Protein AF-A0A935HB49-F1 (afdb_monomer)

Solvent-accessible surface area (backbone atoms only — not comparable to full-atom values): 5623 Å² total; per-residue (Å²): 135,75,77,63,61,67,68,61,49,50,52,52,28,63,72,42,42,90,83,35,74,50,44,72,38,84,45,96,73,24,30,33,31,27,36,93,88,42,73,50,33,36,35,43,64,83,83,86,50,83,39,82,42,72,67,70,48,89,79,49,40,63,56,41,52,74,70,67,53,80,78,93,75,81,82,75,92,69,73,91,72,94,79,78,80,83,130

Foldseek 3Di:
DDQDDPVVQVVVQVVCCVVHRWDWDDDDSWTFIDHPNRGQWTFDDPPPDTDIGGDDDPVCVVVCVVVVHDDDDDPPPDDDDPDDDDD

Radius of gyration: 15.45 Å; Cα contacts (8 Å, |Δi|>4): 100; chains: 1; bounding box: 28×50×31 Å

Mean predicted aligned error: 10.12 Å

pLDDT: mean 74.15, std 14.74, range [38.44, 88.56]

Secondary structure (DSSP, 8-state):
-PPPPHHHHHHHHHHHGGGS-EEEEEETTEEEEEETTEEEEEEEESSSSEEEEE---TTTHHHHHHTTPPP------S---------

Structure (mmCIF, N/CA/C/O backbone):
data_AF-A0A935HB49-F1
#
_entry.id   AF-A0A935HB49-F1
#
loop_
_atom_site.group_PDB
_atom_site.id
_atom_site.type_symbol
_atom_site.label_atom_id
_atom_site.label_alt_id
_atom_site.label_comp_id
_atom_site.label_asym_id
_atom_site.label_entity_id
_atom_site.label_seq_id
_atom_site.pdbx_PDB_ins_code
_atom_site.Cartn_x
_atom_site.Cartn_y
_atom_site.Cartn_z
_atom_site.occupancy
_atom_site.B_iso_or_equiv
_atom_site.auth_seq_id
_atom_site.auth_comp_id
_atom_site.auth_asym_id
_atom_site.auth_atom_id
_atom_site.pdbx_PDB_model_num
ATOM 1 N N . MET A 1 1 ? 15.524 7.014 -8.279 1.00 45.09 1 MET A N 1
ATOM 2 C CA . MET A 1 1 ? 14.099 6.885 -8.644 1.00 45.09 1 MET A CA 1
ATOM 3 C C . MET A 1 1 ? 13.967 5.619 -9.476 1.00 45.09 1 MET A C 1
ATOM 5 O O . MET A 1 1 ? 13.997 5.688 -10.700 1.00 45.09 1 MET A O 1
ATOM 9 N N . ALA A 1 2 ? 13.994 4.458 -8.821 1.00 49.47 2 ALA A N 1
ATOM 10 C CA . ALA A 1 2 ? 13.886 3.183 -9.519 1.00 49.47 2 ALA A CA 1
ATOM 11 C C . ALA A 1 2 ? 12.437 3.012 -9.994 1.00 49.47 2 ALA A C 1
ATOM 13 O O . ALA A 1 2 ? 11.500 3.298 -9.251 1.00 49.47 2 ALA A O 1
ATOM 14 N N . SER A 1 3 ? 12.240 2.617 -11.253 1.00 58.72 3 SER A N 1
ATOM 15 C CA . SER A 1 3 ? 10.908 2.232 -11.720 1.00 58.72 3 SER A CA 1
ATOM 16 C C . SER A 1 3 ? 10.524 0.952 -10.996 1.00 58.72 3 SER A C 1
ATOM 18 O O . SER A 1 3 ? 11.218 -0.049 -11.138 1.00 58.72 3 SER A O 1
ATOM 20 N N . ILE A 1 4 ? 9.407 0.973 -10.276 1.00 66.69 4 ILE A N 1
ATOM 21 C CA . ILE A 1 4 ? 8.894 -0.227 -9.618 1.00 66.69 4 ILE A CA 1
ATOM 22 C C . ILE A 1 4 ? 8.530 -1.260 -10.702 1.00 66.69 4 ILE A C 1
ATOM 24 O O . ILE A 1 4 ? 7.817 -0.913 -11.661 1.00 66.69 4 ILE A O 1
ATOM 28 N N . PRO A 1 5 ? 9.041 -2.498 -10.618 1.00 70.81 5 PRO 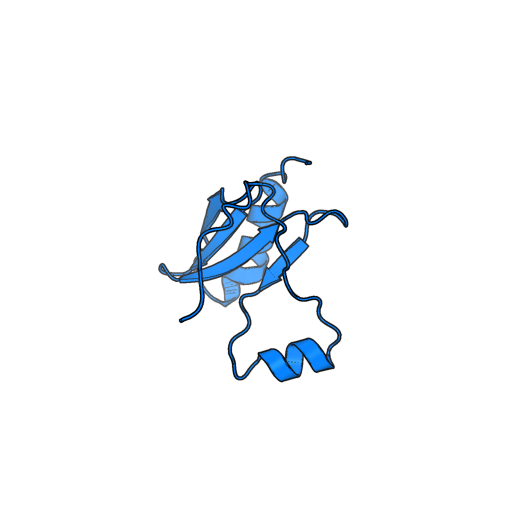A N 1
ATOM 29 C CA . PRO A 1 5 ? 8.723 -3.552 -11.568 1.00 70.81 5 PRO A CA 1
ATOM 30 C C . PRO A 1 5 ? 7.246 -3.958 -11.449 1.00 70.81 5 PRO A C 1
ATOM 32 O O . PRO A 1 5 ? 6.694 -4.069 -10.358 1.00 70.81 5 PRO A O 1
ATOM 35 N N . ALA A 1 6 ? 6.592 -4.178 -12.594 1.00 74.19 6 ALA A N 1
ATOM 36 C CA . ALA A 1 6 ? 5.219 -4.687 -12.659 1.00 74.19 6 ALA A CA 1
ATOM 37 C C . ALA A 1 6 ? 4.960 -5.953 -11.804 1.00 74.19 6 ALA A C 1
ATOM 39 O O . ALA A 1 6 ? 3.972 -5.937 -11.072 1.00 74.19 6 ALA A O 1
ATOM 40 N N . PRO A 1 7 ? 5.845 -6.980 -11.771 1.00 83.12 7 PRO A N 1
ATOM 41 C CA . PRO A 1 7 ? 5.580 -8.206 -11.008 1.00 83.12 7 PRO A CA 1
ATOM 42 C C . PRO A 1 7 ? 5.403 -7.999 -9.499 1.00 83.12 7 PRO A C 1
ATOM 44 O O . PRO A 1 7 ? 4.680 -8.762 -8.868 1.00 83.12 7 PRO A O 1
ATOM 47 N N . PHE A 1 8 ? 6.011 -6.969 -8.899 1.00 84.38 8 PHE A N 1
ATOM 48 C CA . PHE A 1 8 ? 5.787 -6.686 -7.479 1.00 84.38 8 PHE A CA 1
ATOM 49 C C . PHE A 1 8 ? 4.367 -6.161 -7.224 1.00 84.38 8 PHE A C 1
ATOM 51 O O . PHE A 1 8 ? 3.740 -6.499 -6.220 1.00 84.38 8 PHE A O 1
ATOM 58 N N . ALA A 1 9 ? 3.833 -5.355 -8.145 1.00 85.25 9 ALA A N 1
ATOM 59 C CA . ALA A 1 9 ? 2.462 -4.868 -8.060 1.00 85.25 9 ALA A CA 1
ATOM 60 C C . ALA A 1 9 ? 1.445 -6.002 -8.256 1.00 85.25 9 ALA A C 1
ATOM 62 O O . ALA A 1 9 ? 0.450 -6.032 -7.533 1.00 85.25 9 ALA A O 1
ATOM 63 N N . ASP A 1 10 ? 1.720 -6.939 -9.169 1.00 86.88 10 ASP A N 1
ATOM 64 C CA . ASP A 1 10 ? 0.901 -8.142 -9.366 1.00 86.88 10 ASP A CA 1
ATOM 65 C C . ASP A 1 10 ? 0.907 -9.028 -8.112 1.00 86.88 10 ASP A C 1
ATOM 67 O O . ASP A 1 10 ? -0.158 -9.356 -7.595 1.00 86.88 10 ASP A O 1
ATOM 71 N N . TYR A 1 11 ? 2.082 -9.290 -7.528 1.00 88.50 11 TYR A N 1
ATOM 72 C CA . TYR A 1 11 ? 2.200 -10.033 -6.268 1.00 88.50 11 TYR A CA 1
ATOM 73 C C . TYR A 1 11 ? 1.423 -9.372 -5.117 1.00 88.50 11 TYR A C 1
ATOM 75 O O . TYR A 1 11 ? 0.747 -10.034 -4.332 1.00 88.50 11 TYR A O 1
ATOM 83 N N . CYS A 1 12 ? 1.462 -8.040 -5.023 1.00 87.62 12 CYS A N 1
ATOM 84 C CA . CYS A 1 12 ? 0.661 -7.323 -4.032 1.00 87.62 12 CYS A CA 1
ATOM 85 C C . CYS A 1 12 ? -0.848 -7.462 -4.288 1.00 87.62 12 CYS A C 1
ATOM 87 O O . CYS A 1 12 ? -1.619 -7.472 -3.329 1.00 87.62 12 CYS A O 1
ATOM 89 N N . CYS A 1 13 ? -1.282 -7.557 -5.547 1.00 86.50 13 CYS A N 1
ATOM 90 C CA . CYS A 1 13 ? -2.685 -7.808 -5.874 1.00 86.50 13 CYS A CA 1
ATOM 91 C C . CYS A 1 13 ? -3.099 -9.231 -5.489 1.00 86.50 13 CYS A C 1
ATOM 93 O O . CYS A 1 13 ? -4.172 -9.384 -4.916 1.00 86.50 13 CYS A O 1
ATOM 95 N N . GLU A 1 14 ? -2.238 -10.230 -5.702 1.00 88.50 14 GLU A N 1
ATOM 96 C CA . GLU A 1 14 ? -2.465 -11.609 -5.240 1.00 88.50 14 GLU A CA 1
ATOM 97 C C . GLU A 1 14 ? -2.596 -11.685 -3.710 1.00 88.50 14 GLU A C 1
ATOM 99 O O . GLU A 1 14 ? -3.514 -1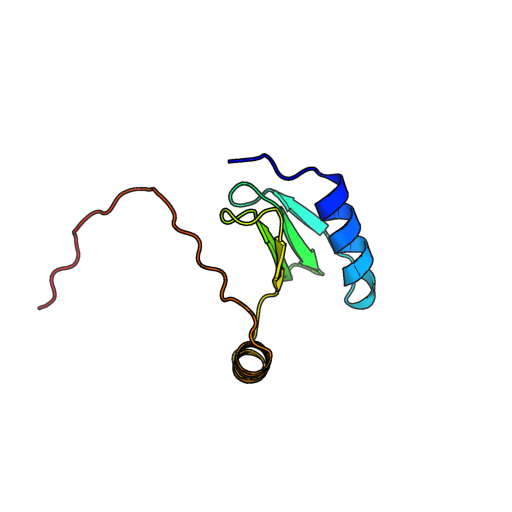2.318 -3.193 1.00 88.50 14 GLU A O 1
ATOM 104 N N . LEU A 1 15 ? -1.740 -10.978 -2.963 1.00 88.00 15 LEU A N 1
ATOM 105 C CA . LEU A 1 15 ? -1.843 -10.906 -1.497 1.00 88.00 15 LEU A CA 1
ATOM 106 C C . LEU A 1 15 ? -3.149 -10.259 -1.016 1.00 88.00 15 LEU A C 1
ATOM 108 O O . LEU A 1 15 ? -3.654 -10.589 0.058 1.00 88.00 15 LEU A O 1
ATOM 112 N N . LEU A 1 16 ? -3.677 -9.310 -1.787 1.00 83.81 16 LEU A N 1
ATOM 113 C CA . LEU A 1 16 ? -4.884 -8.555 -1.457 1.00 83.81 16 LEU A CA 1
ATOM 114 C C . LEU A 1 16 ? -6.155 -9.161 -2.070 1.00 83.81 16 LEU A C 1
ATOM 116 O O . LEU A 1 16 ? -7.245 -8.643 -1.822 1.00 83.81 16 LEU A O 1
ATOM 120 N N . ASP A 1 17 ? -6.039 -10.281 -2.786 1.00 84.38 17 ASP A N 1
ATOM 121 C CA . ASP A 1 17 ? -7.151 -10.965 -3.453 1.00 84.38 17 ASP A CA 1
ATOM 122 C C . ASP A 1 17 ? -8.253 -11.387 -2.464 1.00 84.38 17 ASP A C 1
ATOM 124 O O . ASP A 1 17 ? -9.442 -11.296 -2.761 1.00 84.38 17 ASP A O 1
ATOM 128 N N . SER A 1 18 ? -7.879 -11.693 -1.214 1.00 83.12 18 SER A N 1
ATOM 129 C CA . SER A 1 18 ? -8.831 -11.985 -0.127 1.00 83.12 18 SER A CA 1
ATOM 130 C C . SER A 1 18 ? -9.784 -10.826 0.206 1.00 83.12 18 SER A C 1
ATOM 132 O O . SER A 1 18 ? -10.839 -11.049 0.797 1.00 83.12 18 SER A O 1
ATOM 134 N N . VAL A 1 19 ? -9.426 -9.584 -0.139 1.00 80.88 19 VAL A N 1
ATOM 135 C CA . VAL A 1 19 ? -10.254 -8.385 0.087 1.00 80.88 19 VAL A CA 1
ATOM 136 C C . VAL A 1 19 ? -11.155 -8.094 -1.125 1.00 80.88 19 VAL A C 1
ATOM 138 O O . VAL A 1 19 ? -12.138 -7.362 -1.001 1.00 80.88 19 VAL A O 1
ATOM 141 N N . GLY A 1 20 ? -10.850 -8.667 -2.292 1.00 82.75 20 GLY A N 1
ATOM 142 C CA . GLY A 1 20 ? -11.608 -8.519 -3.534 1.00 82.75 20 GLY A CA 1
ATOM 143 C C . GLY A 1 20 ? -10.717 -8.255 -4.756 1.00 82.75 20 GLY A C 1
ATOM 144 O O . GLY A 1 20 ? -9.498 -8.157 -4.619 1.00 82.75 20 GLY A O 1
ATOM 145 N N . PRO A 1 21 ? -11.315 -8.078 -5.951 1.00 84.56 21 PRO A N 1
ATOM 146 C CA . PRO A 1 21 ? -10.581 -7.940 -7.208 1.00 84.56 21 PRO A CA 1
ATOM 147 C C . PRO A 1 21 ? -9.708 -6.678 -7.206 1.00 84.56 21 PRO A C 1
ATOM 149 O O . PRO A 1 21 ? -10.197 -5.554 -7.363 1.00 84.56 21 PRO A O 1
ATOM 152 N N . CYS A 1 22 ? -8.405 -6.880 -7.020 1.00 88.00 22 CYS A N 1
ATOM 153 C CA . CYS A 1 22 ? -7.410 -5.822 -6.924 1.00 88.00 22 CYS A CA 1
ATOM 154 C C . CYS A 1 22 ? -6.849 -5.459 -8.301 1.00 88.00 22 CYS A C 1
ATOM 156 O O . CYS A 1 22 ? -6.462 -6.325 -9.080 1.00 88.00 22 CYS A O 1
ATOM 158 N N . VAL A 1 23 ? -6.779 -4.160 -8.591 1.00 86.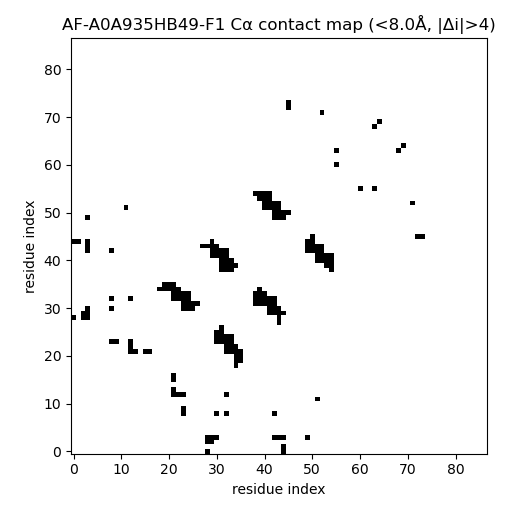56 23 VAL A N 1
ATOM 159 C CA . VAL A 1 23 ? -6.239 -3.633 -9.848 1.00 86.56 23 VAL A CA 1
ATOM 160 C C . VAL A 1 23 ? -5.066 -2.698 -9.551 1.00 86.56 23 VAL A C 1
ATOM 162 O O . VAL A 1 23 ? -5.271 -1.665 -8.898 1.00 86.56 23 VAL A O 1
ATOM 165 N N . PRO A 1 24 ? -3.851 -3.000 -10.047 1.00 87.12 24 PRO A N 1
ATOM 166 C CA . PRO A 1 24 ? -2.713 -2.105 -9.930 1.00 87.12 24 PRO A CA 1
ATOM 167 C C . PRO A 1 24 ? -2.800 -0.993 -10.987 1.00 87.12 24 PRO A C 1
ATOM 169 O O . PRO A 1 24 ? -2.972 -1.229 -12.182 1.00 87.12 24 PRO A O 1
ATOM 172 N N . LYS A 1 25 ? -2.652 0.260 -10.561 1.00 86.56 25 LYS A N 1
ATOM 173 C CA . LYS A 1 25 ? -2.721 1.462 -11.401 1.00 86.56 25 LYS A CA 1
ATOM 174 C C . LYS A 1 25 ? -1.470 2.305 -11.197 1.00 86.56 25 LYS A C 1
ATOM 176 O O . LYS A 1 25 ? -1.181 2.713 -10.079 1.00 86.56 25 LYS A O 1
ATOM 181 N N . ARG A 1 26 ? -0.736 2.641 -12.262 1.00 82.38 26 ARG A N 1
ATOM 182 C CA . ARG A 1 26 ? 0.466 3.487 -12.135 1.00 82.38 26 ARG A CA 1
ATOM 183 C C . ARG A 1 26 ? 0.137 4.870 -11.573 1.00 82.38 26 ARG A C 1
ATOM 185 O O . ARG A 1 26 ? -0.613 5.625 -12.191 1.00 82.38 26 ARG A O 1
ATOM 192 N N . MET A 1 27 ? 0.724 5.211 -10.424 1.00 75.81 27 MET A N 1
ATOM 193 C CA . MET A 1 27 ? 0.558 6.504 -9.749 1.00 75.81 27 MET A CA 1
ATOM 194 C C . MET A 1 27 ? 1.837 6.870 -8.971 1.00 75.81 27 MET A C 1
ATOM 196 O O . MET A 1 27 ? 2.425 6.025 -8.308 1.00 75.81 27 MET A O 1
ATOM 200 N N . PHE A 1 28 ? 2.274 8.135 -9.056 1.00 67.38 28 PHE A N 1
ATOM 201 C CA . PHE A 1 28 ? 3.397 8.710 -8.281 1.00 67.38 28 PHE A CA 1
ATOM 202 C C . PHE A 1 28 ? 4.773 8.026 -8.421 1.00 67.38 28 PHE A C 1
ATOM 204 O O . PHE A 1 28 ? 5.597 8.099 -7.514 1.00 67.38 28 PHE A O 1
ATOM 211 N N . GLY A 1 29 ? 5.056 7.398 -9.566 1.00 73.75 29 GLY A N 1
ATOM 212 C CA . GLY A 1 29 ? 6.311 6.657 -9.776 1.00 73.75 29 GLY A CA 1
ATOM 213 C C . GLY A 1 29 ? 6.283 5.217 -9.246 1.00 73.75 29 GLY A C 1
ATOM 214 O O . GLY A 1 29 ? 7.299 4.535 -9.325 1.00 73.75 29 GLY A O 1
ATOM 215 N N . GLY A 1 30 ? 5.122 4.754 -8.771 1.00 83.69 30 GLY A N 1
ATOM 216 C CA . GLY A 1 30 ? 4.843 3.373 -8.385 1.00 83.69 30 GLY A CA 1
ATOM 217 C C . GLY A 1 30 ? 3.455 2.909 -8.845 1.00 83.69 30 GLY A C 1
ATOM 218 O O . GLY A 1 30 ? 3.009 3.295 -9.932 1.00 83.69 30 GLY A O 1
ATOM 219 N N . TYR A 1 31 ? 2.761 2.109 -8.027 1.00 88.31 31 TYR A N 1
ATOM 220 C CA . TYR A 1 31 ? 1.439 1.539 -8.344 1.00 88.31 31 TYR A CA 1
ATOM 221 C C . TYR A 1 31 ? 0.444 1.718 -7.195 1.00 88.31 31 TYR A C 1
ATOM 223 O O . TYR A 1 31 ? 0.673 1.235 -6.102 1.00 88.31 31 TYR A O 1
ATOM 231 N N . GLY A 1 32 ? -0.696 2.362 -7.421 1.00 88.44 32 GLY A N 1
ATOM 232 C CA . GLY A 1 32 ? -1.839 2.299 -6.510 1.00 88.44 32 GLY A CA 1
ATOM 233 C C . GLY A 1 32 ? -2.662 1.038 -6.752 1.00 88.44 32 GLY A C 1
ATOM 234 O O . GLY A 1 32 ? -2.984 0.748 -7.897 1.00 88.44 32 GLY A O 1
ATOM 235 N N . ILE A 1 33 ? -3.024 0.313 -5.699 1.00 88.56 33 ILE A N 1
ATOM 236 C CA . ILE A 1 33 ? -3.893 -0.866 -5.769 1.00 88.56 33 ILE A CA 1
ATOM 237 C C . ILE A 1 3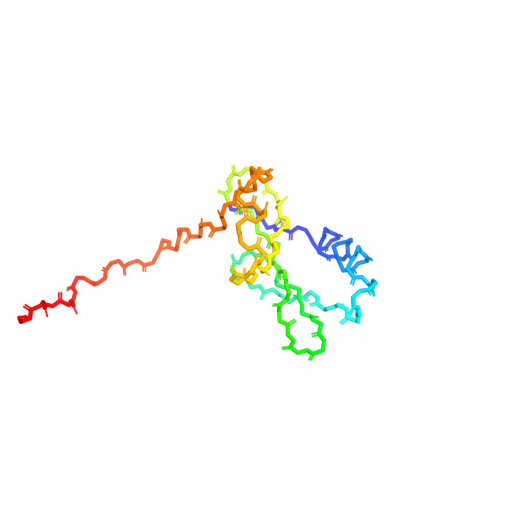3 ? -5.301 -0.454 -5.348 1.00 88.56 33 ILE A C 1
ATOM 239 O O . ILE A 1 33 ? -5.520 0.069 -4.246 1.00 88.56 33 ILE A O 1
ATOM 243 N N . SER A 1 34 ? -6.257 -0.686 -6.242 1.00 88.12 34 SER A N 1
ATOM 244 C CA . SER A 1 34 ? -7.666 -0.362 -6.039 1.00 88.12 34 SER A CA 1
ATOM 245 C C . SER A 1 34 ? -8.535 -1.614 -6.124 1.00 88.12 34 SER A C 1
ATOM 247 O O . SER A 1 34 ? -8.367 -2.403 -7.045 1.00 88.12 34 SER A O 1
ATOM 249 N N . THR A 1 35 ? -9.492 -1.759 -5.207 1.00 87.56 35 THR A N 1
ATOM 250 C CA . THR A 1 35 ? -10.513 -2.819 -5.216 1.00 87.56 35 THR A CA 1
ATOM 251 C C . THR A 1 35 ? -11.891 -2.180 -5.303 1.00 87.56 35 THR A C 1
ATOM 253 O O . THR A 1 35 ? -12.179 -1.236 -4.566 1.00 87.56 35 THR A O 1
ATOM 256 N N . GLY A 1 36 ? -12.727 -2.605 -6.254 1.00 82.88 36 GLY A N 1
ATOM 257 C CA . GLY A 1 36 ? -14.100 -2.092 -6.392 1.00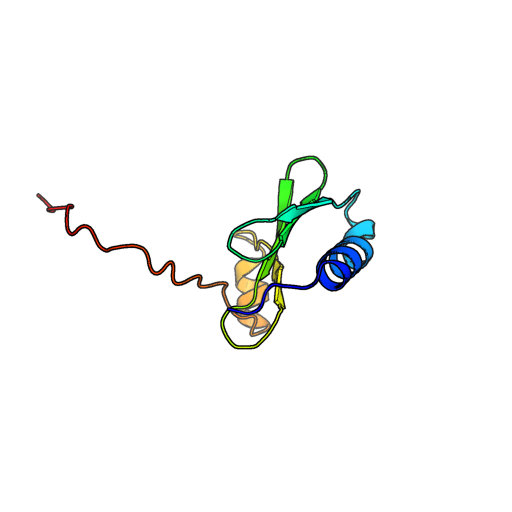 82.88 36 GLY A CA 1
ATOM 258 C C . GLY A 1 36 ? -14.225 -0.559 -6.486 1.00 82.88 36 GLY A C 1
ATOM 259 O O . GLY A 1 36 ? -15.216 0.007 -6.037 1.00 82.88 36 GLY A O 1
ATOM 260 N N . GLY A 1 37 ? -13.206 0.133 -7.012 1.00 82.06 37 GLY A N 1
ATOM 261 C CA . GLY A 1 37 ? -13.164 1.601 -7.096 1.00 82.06 37 GLY A CA 1
ATOM 262 C C . GLY A 1 37 ? -12.577 2.320 -5.872 1.00 82.06 37 GLY A C 1
ATOM 263 O O . GLY A 1 37 ? -12.423 3.541 -5.907 1.00 82.06 37 GLY A O 1
ATOM 264 N N . LEU A 1 38 ? -12.182 1.596 -4.821 1.00 84.00 38 LEU A N 1
ATOM 265 C CA . LEU A 1 38 ? -11.523 2.145 -3.637 1.00 84.00 38 LEU A CA 1
ATOM 266 C C . LEU A 1 38 ? -10.025 1.822 -3.646 1.00 84.00 38 LEU A C 1
ATOM 268 O O . LEU A 1 38 ? -9.630 0.662 -3.688 1.00 84.00 38 LEU A O 1
ATOM 272 N N . THR A 1 39 ? -9.167 2.840 -3.556 1.00 84.94 39 THR A N 1
ATOM 273 C CA . THR A 1 39 ? -7.723 2.636 -3.350 1.00 84.94 39 THR A CA 1
ATOM 274 C C . THR A 1 39 ? -7.449 2.221 -1.909 1.00 84.94 39 THR A C 1
ATOM 276 O O . THR A 1 39 ? -7.637 3.021 -0.985 1.00 84.94 39 THR A O 1
ATOM 279 N N . LEU A 1 40 ? -6.987 0.984 -1.735 1.00 85.19 40 LEU A N 1
ATOM 280 C CA . LEU A 1 40 ? -6.647 0.405 -0.435 1.00 85.19 40 LEU A CA 1
ATOM 281 C C . LEU A 1 40 ? -5.151 0.488 -0.128 1.00 85.19 40 LEU A C 1
ATOM 283 O O . LEU A 1 40 ? -4.775 0.597 1.038 1.00 85.19 40 LEU A O 1
ATOM 287 N N . ALA A 1 41 ? -4.304 0.460 -1.156 1.00 87.38 41 ALA A N 1
ATOM 288 C CA . ALA A 1 41 ? -2.863 0.403 -0.986 1.00 87.38 41 ALA A CA 1
ATOM 289 C C . ALA A 1 41 ? -2.130 1.157 -2.093 1.00 87.38 41 ALA A C 1
ATOM 291 O O . ALA A 1 41 ? -2.681 1.407 -3.166 1.00 87.38 41 ALA A O 1
ATOM 292 N N . ILE A 1 42 ? -0.876 1.505 -1.838 1.00 87.25 42 ILE A N 1
ATOM 293 C CA . ILE A 1 42 ? 0.046 2.053 -2.827 1.00 87.25 42 ILE A CA 1
ATOM 294 C C . ILE A 1 42 ? 1.407 1.380 -2.674 1.00 87.25 42 ILE A C 1
ATOM 296 O O . ILE A 1 42 ? 1.920 1.215 -1.578 1.00 87.25 42 ILE A O 1
ATOM 300 N N . VAL A 1 43 ? 2.006 1.002 -3.784 1.00 86.88 43 VAL A N 1
ATOM 301 C CA . VAL A 1 43 ? 3.373 0.528 -3.895 1.00 86.88 43 VAL A CA 1
ATOM 302 C C . VAL A 1 43 ? 4.231 1.713 -4.297 1.00 86.88 43 VAL A C 1
ATOM 304 O O . VAL A 1 43 ? 4.004 2.315 -5.351 1.00 86.88 43 VAL A O 1
ATOM 307 N N . ALA A 1 44 ? 5.204 2.054 -3.461 1.00 84.25 44 ALA A N 1
ATOM 308 C CA . ALA A 1 44 ? 6.088 3.187 -3.684 1.00 84.25 44 ALA A CA 1
ATOM 309 C C . ALA A 1 44 ? 7.475 2.928 -3.086 1.00 84.25 44 ALA A C 1
ATOM 311 O O . ALA A 1 44 ? 7.587 2.400 -1.979 1.00 84.25 44 ALA A O 1
ATOM 312 N N . ASP A 1 45 ? 8.514 3.353 -3.806 1.00 80.81 45 ASP A N 1
ATOM 313 C CA . ASP A 1 45 ? 9.887 3.433 -3.305 1.00 80.81 45 ASP A CA 1
ATOM 314 C C . ASP A 1 45 ? 10.139 4.841 -2.745 1.00 80.81 45 ASP A C 1
ATOM 316 O O . ASP A 1 45 ? 10.144 5.828 -3.486 1.00 80.81 45 ASP A O 1
ATOM 320 N N . LEU A 1 46 ? 10.296 4.933 -1.420 1.00 75.25 46 LEU A N 1
ATOM 321 C CA . LEU A 1 46 ? 10.587 6.181 -0.701 1.00 75.25 46 LEU A CA 1
ATOM 322 C C . LEU A 1 46 ? 12.080 6.359 -0.365 1.00 75.25 46 LEU A C 1
ATOM 324 O O . LEU A 1 46 ? 12.416 7.258 0.402 1.00 75.25 46 LEU A O 1
ATOM 328 N N . GLY A 1 47 ? 12.972 5.544 -0.935 1.00 71.56 47 GLY A N 1
ATOM 329 C CA . GLY A 1 47 ? 14.416 5.593 -0.667 1.00 71.56 47 GLY A CA 1
ATOM 330 C C . GLY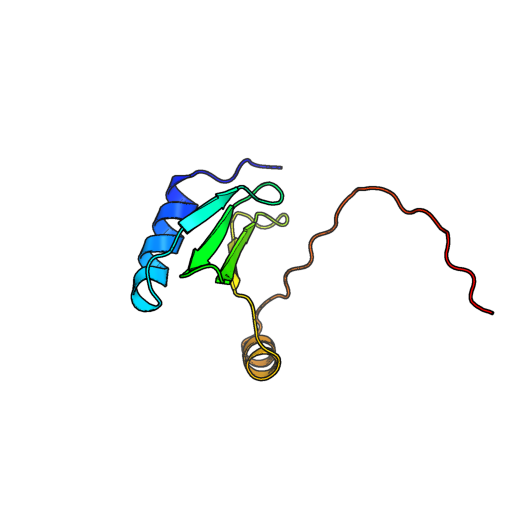 A 1 47 ? 14.953 4.409 0.142 1.00 71.56 47 GLY A C 1
ATOM 331 O O . GLY A 1 47 ? 16.165 4.277 0.266 1.00 71.56 47 GLY A O 1
ATOM 332 N N . ASP A 1 48 ? 14.071 3.527 0.618 1.00 71.44 48 ASP A N 1
ATOM 333 C CA . ASP A 1 48 ? 14.399 2.275 1.320 1.00 71.44 48 ASP A CA 1
ATOM 334 C C . ASP A 1 48 ? 13.913 1.033 0.544 1.00 71.44 48 ASP A C 1
ATOM 336 O O . ASP A 1 48 ? 13.637 -0.013 1.139 1.00 71.44 48 ASP A O 1
ATOM 340 N N . GLY A 1 49 ? 13.742 1.156 -0.777 1.00 73.69 49 GLY A N 1
ATOM 341 C CA . GLY A 1 49 ? 13.247 0.093 -1.650 1.00 73.69 49 GLY A CA 1
ATOM 342 C C . GLY A 1 49 ? 11.732 0.116 -1.858 1.00 73.69 49 GLY A C 1
ATOM 343 O O . GLY A 1 49 ? 10.997 0.903 -1.256 1.00 73.69 49 GLY A O 1
ATOM 344 N N . GLU A 1 50 ? 11.261 -0.760 -2.746 1.00 78.06 50 GLU A N 1
ATOM 345 C CA . GLU A 1 50 ? 9.841 -0.905 -3.061 1.00 78.06 50 GLU A CA 1
ATOM 346 C C . GLU A 1 50 ? 9.061 -1.441 -1.855 1.00 78.06 50 GLU A C 1
ATOM 348 O O . GLU A 1 50 ? 9.350 -2.508 -1.316 1.00 78.06 50 GLU A O 1
ATOM 353 N N . LYS A 1 51 ? 8.074 -0.668 -1.391 1.00 84.88 51 LYS A N 1
ATOM 354 C CA . LYS A 1 51 ? 7.249 -1.030 -0.234 1.00 84.88 51 LYS A CA 1
ATOM 355 C C . LYS A 1 51 ? 5.772 -0.877 -0.560 1.00 84.88 51 LYS A C 1
ATOM 357 O O . LYS A 1 51 ? 5.371 0.068 -1.244 1.00 84.88 51 LYS A O 1
ATOM 362 N N . LEU A 1 52 ? 4.972 -1.802 -0.035 1.00 85.25 52 LEU A N 1
ATOM 363 C CA . LEU A 1 52 ? 3.516 -1.725 -0.032 1.00 85.25 52 LEU A CA 1
ATOM 364 C C . LEU A 1 52 ? 3.057 -0.901 1.176 1.00 85.25 52 LEU A C 1
ATOM 366 O O . LEU A 1 52 ? 3.351 -1.231 2.322 1.00 85.25 52 LEU A O 1
ATOM 370 N N . TRP A 1 53 ? 2.307 0.157 0.913 1.00 85.38 53 TRP A N 1
ATOM 371 C CA . TRP A 1 53 ? 1.741 1.058 1.906 1.00 85.38 53 TRP A CA 1
ATOM 372 C C . TRP A 1 53 ? 0.230 0.902 1.921 1.00 85.38 53 TRP A C 1
ATOM 374 O O . TRP A 1 53 ? -0.432 1.114 0.906 1.00 85.38 53 TRP A O 1
ATOM 384 N N . LEU A 1 54 ? -0.325 0.560 3.077 1.00 84.12 54 LEU A N 1
ATOM 385 C CA . LEU A 1 54 ? -1.761 0.386 3.251 1.00 84.12 54 LEU A CA 1
ATOM 386 C C . LEU A 1 54 ? -2.406 1.686 3.733 1.00 84.12 54 LEU A C 1
ATOM 388 O O . LEU A 1 54 ? -1.857 2.418 4.562 1.00 84.12 54 LEU A O 1
ATOM 392 N N . LYS A 1 55 ? -3.599 1.976 3.219 1.00 82.88 55 LYS A N 1
ATOM 393 C CA . LYS A 1 55 ? -4.391 3.122 3.654 1.00 82.88 55 LYS A CA 1
ATOM 394 C C . LYS A 1 55 ? -4.967 2.833 5.040 1.00 82.88 55 LYS A C 1
ATOM 396 O O . LYS A 1 55 ? -5.969 2.139 5.178 1.00 82.88 55 LYS A O 1
ATOM 401 N N . ALA A 1 56 ? -4.341 3.386 6.074 1.00 77.69 56 ALA A N 1
ATOM 402 C CA . ALA A 1 56 ? -4.865 3.309 7.432 1.00 77.69 56 ALA A CA 1
ATOM 403 C C . ALA A 1 56 ? -6.112 4.197 7.594 1.00 77.69 56 ALA A C 1
ATOM 405 O O . ALA A 1 56 ? -6.150 5.337 7.125 1.00 77.69 56 ALA A O 1
ATOM 406 N N . SER A 1 57 ? -7.125 3.682 8.291 1.00 77.00 57 SER A N 1
ATOM 407 C CA . SER A 1 57 ? -8.269 4.477 8.747 1.00 77.00 57 SER A CA 1
ATOM 408 C C . SER A 1 57 ? -7.963 5.161 10.089 1.00 77.00 57 SER A C 1
ATOM 410 O O . SER A 1 57 ? -6.977 4.831 10.754 1.00 77.00 57 SER A O 1
ATOM 412 N N . THR A 1 58 ? -8.803 6.108 10.518 1.00 71.25 58 THR A N 1
ATOM 413 C CA . THR A 1 58 ? -8.652 6.804 11.812 1.00 71.25 58 THR A CA 1
ATOM 414 C C . THR A 1 58 ? -8.665 5.855 13.009 1.00 71.25 58 THR A C 1
ATOM 416 O O . THR A 1 58 ? -7.956 6.111 13.978 1.00 71.25 58 THR A O 1
ATOM 419 N N . THR A 1 59 ? -9.405 4.747 12.933 1.00 75.50 59 THR A N 1
ATOM 420 C CA . THR A 1 59 ? -9.453 3.723 13.988 1.00 75.50 59 THR A CA 1
ATOM 421 C C . THR A 1 59 ? -8.251 2.788 13.939 1.00 75.50 59 THR A C 1
ATOM 423 O O . THR A 1 59 ? -7.722 2.413 14.981 1.00 75.50 59 THR A O 1
ATOM 426 N N . THR A 1 60 ? -7.763 2.444 12.746 1.00 71.56 60 THR A N 1
ATOM 427 C CA . THR A 1 60 ? -6.619 1.530 12.622 1.00 71.56 60 THR A CA 1
ATOM 428 C C . THR A 1 60 ? -5.294 2.240 12.895 1.00 71.56 60 THR A C 1
ATOM 430 O O . THR A 1 60 ? -4.339 1.597 13.319 1.00 71.56 60 THR A O 1
ATOM 433 N N . ARG A 1 61 ? -5.207 3.566 12.697 1.00 73.00 61 ARG A N 1
ATOM 434 C CA . ARG A 1 61 ? -3.966 4.351 12.841 1.00 73.00 61 ARG A CA 1
ATOM 435 C C . ARG A 1 61 ? -3.225 4.093 14.156 1.00 73.00 61 ARG A C 1
ATOM 437 O O . ARG A 1 61 ? -2.016 3.897 14.121 1.00 73.00 61 ARG A O 1
ATOM 444 N N . ALA A 1 62 ? -3.933 4.075 15.285 1.00 75.69 62 ALA A N 1
ATOM 445 C CA . ALA A 1 62 ? -3.314 3.842 16.591 1.00 75.69 62 ALA A CA 1
ATOM 446 C C . ALA A 1 62 ? -2.662 2.451 16.684 1.00 75.69 62 ALA A C 1
ATOM 448 O O . ALA A 1 62 ? -1.595 2.309 17.272 1.00 75.69 62 ALA A O 1
ATOM 449 N N . GLN A 1 63 ? -3.266 1.441 16.051 1.00 77.31 63 GLN A N 1
ATOM 450 C CA . GLN A 1 63 ? -2.731 0.079 16.003 1.00 77.31 63 GLN A CA 1
ATOM 451 C C . GLN A 1 63 ? -1.488 -0.004 15.109 1.00 77.31 63 GLN A C 1
ATOM 453 O O . GLN A 1 63 ? -0.510 -0.634 15.495 1.00 77.31 63 GLN A O 1
ATOM 458 N N . TRP A 1 64 ? -1.484 0.682 13.960 1.00 76.12 64 TRP A N 1
ATOM 459 C CA . TRP A 1 64 ? -0.306 0.754 13.082 1.00 76.12 64 TRP A CA 1
ATOM 460 C C . TRP A 1 64 ? 0.869 1.464 13.763 1.00 76.12 64 TRP A C 1
ATOM 462 O O . TRP A 1 64 ? 2.004 1.009 13.668 1.00 76.12 64 TRP A O 1
ATOM 472 N N . GLU A 1 65 ? 0.608 2.558 14.481 1.00 77.62 65 GLU A N 1
ATOM 473 C CA . GLU A 1 65 ? 1.652 3.280 15.217 1.00 77.62 65 GLU A CA 1
ATOM 474 C C . GLU A 1 65 ? 2.191 2.455 16.393 1.00 77.62 65 GLU A C 1
ATOM 476 O O . GLU A 1 65 ? 3.403 2.399 16.587 1.00 77.62 65 GLU A O 1
ATOM 481 N N . ALA A 1 66 ? 1.320 1.746 17.120 1.00 77.56 66 ALA A N 1
ATOM 482 C CA . ALA A 1 66 ? 1.733 0.826 18.180 1.00 77.56 66 ALA A CA 1
ATOM 483 C C . ALA A 1 66 ? 2.548 -0.368 17.650 1.00 77.56 66 ALA A C 1
ATOM 485 O O . ALA A 1 66 ? 3.459 -0.838 18.327 1.00 77.56 66 ALA A O 1
ATOM 486 N N . ALA A 1 67 ? 2.265 -0.829 16.429 1.00 79.12 67 ALA A N 1
ATOM 487 C CA . ALA A 1 67 ? 3.022 -1.876 15.745 1.00 79.12 67 ALA A CA 1
ATOM 488 C C . ALA A 1 67 ? 4.343 -1.377 15.118 1.00 79.12 67 ALA A C 1
ATOM 490 O O . ALA A 1 67 ? 5.047 -2.154 14.474 1.00 79.12 67 ALA A O 1
ATOM 491 N N . GLY A 1 68 ? 4.691 -0.094 15.283 1.00 77.50 68 GLY A N 1
ATOM 492 C CA . GLY A 1 68 ? 5.921 0.489 14.739 1.00 77.50 68 GLY A CA 1
ATOM 493 C C . GLY A 1 68 ? 5.888 0.712 13.225 1.00 77.50 68 GLY A C 1
ATOM 494 O O . GLY A 1 68 ? 6.937 0.846 12.595 1.00 77.50 68 GLY A O 1
ATOM 495 N N . CYS A 1 69 ? 4.704 0.743 12.611 1.00 75.62 69 CYS A N 1
ATOM 496 C CA . CYS A 1 69 ? 4.584 0.930 11.173 1.00 75.62 69 CYS A CA 1
ATOM 497 C C . CYS A 1 69 ? 4.924 2.370 10.767 1.00 75.62 69 CYS A C 1
ATOM 499 O O . CYS A 1 69 ? 4.438 3.346 11.346 1.00 75.62 69 CYS A O 1
ATOM 501 N N . ALA A 1 70 ? 5.745 2.503 9.726 1.00 74.06 70 ALA A N 1
ATOM 502 C CA . ALA A 1 70 ? 6.120 3.798 9.180 1.00 74.06 70 ALA A CA 1
ATOM 503 C C . ALA A 1 70 ? 4.916 4.492 8.524 1.00 74.06 70 ALA A C 1
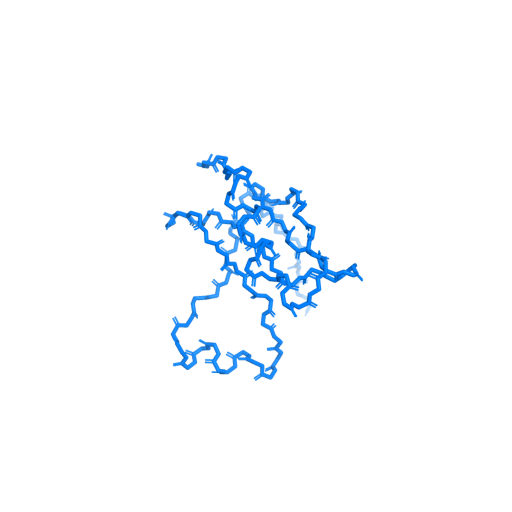ATOM 505 O O . ALA A 1 70 ? 4.049 3.852 7.925 1.00 74.06 70 ALA A O 1
ATOM 506 N N . ARG A 1 71 ? 4.881 5.827 8.593 1.00 75.38 71 ARG A N 1
ATOM 507 C CA . ARG A 1 71 ? 3.905 6.630 7.849 1.00 75.38 71 ARG A CA 1
ATOM 508 C C . ARG A 1 71 ? 4.430 6.898 6.446 1.00 75.38 71 ARG A C 1
ATOM 510 O O . ARG A 1 71 ? 5.593 7.249 6.274 1.00 75.38 71 ARG A O 1
ATOM 517 N N . PHE A 1 72 ? 3.550 6.781 5.458 1.00 70.81 72 PHE A N 1
ATOM 518 C CA . PHE A 1 72 ? 3.875 7.145 4.087 1.00 70.81 72 PHE A CA 1
ATOM 519 C C . PHE A 1 72 ? 4.084 8.661 3.992 1.00 70.81 72 PHE A C 1
ATOM 521 O O . PHE A 1 72 ? 3.124 9.432 4.052 1.00 70.81 72 PHE A O 1
ATOM 528 N N . THR A 1 73 ? 5.334 9.095 3.848 1.00 66.81 73 THR A N 1
ATOM 529 C CA . THR A 1 73 ? 5.689 10.498 3.612 1.00 66.81 73 THR A CA 1
ATOM 530 C C . THR A 1 73 ? 6.285 10.643 2.222 1.00 66.81 73 THR A C 1
ATOM 532 O O . THR A 1 73 ? 7.460 10.361 2.000 1.00 66.81 73 THR A O 1
ATOM 535 N N . TY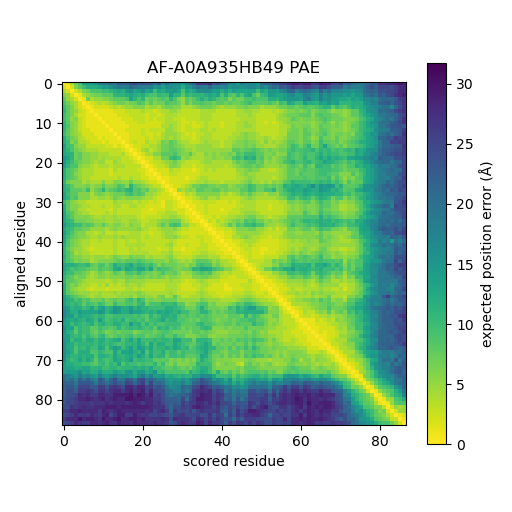R A 1 74 ? 5.471 11.093 1.272 1.00 61.94 74 TYR A N 1
ATOM 536 C CA . TYR A 1 74 ? 5.942 11.406 -0.071 1.00 61.94 74 TYR A CA 1
ATOM 537 C C . TYR A 1 74 ? 6.420 12.856 -0.138 1.00 61.94 74 TYR A C 1
ATOM 539 O O . TYR A 1 74 ? 5.613 13.788 -0.151 1.00 61.94 74 TYR A O 1
ATOM 547 N N . THR A 1 75 ? 7.734 13.062 -0.213 1.00 55.62 75 THR A N 1
ATOM 548 C CA . THR A 1 75 ? 8.302 14.381 -0.509 1.00 55.62 75 THR A CA 1
ATOM 549 C C . THR A 1 75 ? 8.130 14.657 -2.000 1.00 55.62 75 THR A C 1
ATOM 551 O O . THR A 1 75 ? 8.990 14.333 -2.817 1.00 55.62 75 THR A O 1
ATOM 554 N N . SER A 1 76 ? 7.006 15.263 -2.389 1.00 49.56 76 SER A N 1
ATOM 555 C CA . SER A 1 76 ? 6.853 15.775 -3.749 1.00 49.56 76 SER A CA 1
ATOM 556 C C . SER A 1 76 ? 7.808 16.954 -3.938 1.00 49.56 76 SER A C 1
ATOM 558 O O . SER A 1 76 ? 7.516 18.077 -3.523 1.00 49.56 76 SER A O 1
ATOM 560 N N . ALA A 1 77 ? 8.947 16.729 -4.591 1.00 47.47 77 ALA A N 1
ATOM 561 C CA . ALA A 1 77 ? 9.844 17.787 -5.046 1.00 47.47 77 ALA A CA 1
ATOM 562 C C . ALA A 1 77 ? 9.215 18.566 -6.221 1.00 47.47 77 ALA A C 1
ATOM 564 O O . ALA A 1 77 ? 9.713 18.571 -7.343 1.00 47.47 77 ALA A O 1
ATOM 565 N N . LYS A 1 78 ? 8.077 19.226 -5.991 1.00 45.22 78 LYS A N 1
ATOM 566 C CA . LYS A 1 78 ? 7.519 20.230 -6.901 1.00 45.22 78 LYS A CA 1
ATOM 567 C C . LYS A 1 78 ? 7.037 21.437 -6.101 1.00 45.22 78 LYS A C 1
ATOM 569 O O . LYS A 1 78 ? 5.870 21.571 -5.776 1.00 45.22 78 LYS A O 1
ATOM 574 N N . ARG A 1 79 ? 8.006 22.333 -5.892 1.00 40.56 79 ARG A N 1
ATOM 575 C CA . ARG A 1 79 ? 7.874 23.796 -5.846 1.00 40.56 79 ARG A CA 1
ATOM 576 C C . ARG A 1 79 ? 6.935 24.344 -4.764 1.00 40.56 79 ARG A C 1
ATOM 578 O O . ARG A 1 79 ? 5.737 24.500 -4.967 1.00 40.56 79 ARG A O 1
ATOM 585 N N . SER A 1 80 ? 7.550 24.770 -3.660 1.00 41.53 80 SER A N 1
ATOM 586 C CA . SER A 1 80 ? 7.030 25.855 -2.827 1.00 41.53 80 SER A CA 1
ATOM 587 C C . SER A 1 80 ? 6.584 27.014 -3.727 1.00 41.53 80 SER A C 1
ATOM 589 O O . SER A 1 80 ? 7.396 27.601 -4.446 1.00 41.53 80 SER A O 1
ATOM 591 N N . LYS A 1 81 ? 5.287 27.328 -3.713 1.00 39.09 81 LYS A N 1
ATOM 592 C CA . LYS A 1 81 ? 4.837 28.704 -3.900 1.00 39.09 81 LYS A CA 1
ATOM 593 C C . LYS A 1 81 ? 4.514 29.238 -2.503 1.00 39.09 81 LYS A C 1
ATOM 595 O O . LYS A 1 81 ? 3.535 28.775 -1.916 1.00 39.09 81 LYS A O 1
ATOM 600 N N . PRO A 1 82 ? 5.309 30.169 -1.950 1.00 46.91 82 PRO A N 1
ATOM 601 C CA . PRO A 1 82 ? 4.955 30.843 -0.714 1.00 46.91 82 PRO A CA 1
ATOM 602 C C . PRO A 1 82 ? 3.823 31.815 -1.048 1.00 46.91 82 PRO A C 1
ATOM 604 O O . PRO A 1 82 ? 4.031 32.836 -1.697 1.00 46.91 82 PRO A O 1
ATOM 607 N N . GLY A 1 83 ? 2.600 31.444 -0.691 1.00 50.81 83 GLY A N 1
ATOM 608 C CA . GLY A 1 83 ? 1.414 32.178 -1.113 1.00 50.81 83 GLY A CA 1
ATOM 609 C C . GLY A 1 83 ? 0.208 31.922 -0.231 1.00 50.81 83 GLY A C 1
ATOM 610 O O . GLY A 1 83 ? -0.878 31.751 -0.760 1.00 50.81 83 GLY A O 1
ATOM 611 N N . TRP A 1 84 ? 0.394 31.892 1.088 1.00 38.44 84 TRP A N 1
ATOM 612 C CA . TRP A 1 84 ? -0.707 32.019 2.042 1.00 38.44 84 TRP A CA 1
ATOM 613 C C . TRP A 1 84 ? -0.253 32.954 3.161 1.00 38.44 84 TRP A C 1
ATOM 615 O O . TRP A 1 84 ? 0.592 32.601 3.980 1.00 38.44 84 TRP A O 1
ATOM 625 N N . ARG A 1 85 ? -0.752 34.193 3.124 1.00 42.84 85 ARG A N 1
ATOM 626 C CA . ARG A 1 85 ? -0.670 35.138 4.241 1.00 42.84 85 ARG A CA 1
ATOM 627 C C . ARG A 1 85 ? -1.830 34.820 5.178 1.00 42.84 85 ARG A C 1
ATOM 629 O O . ARG A 1 85 ? -2.967 34.766 4.719 1.00 42.84 85 ARG A O 1
ATOM 636 N N . ALA A 1 86 ? -1.534 34.612 6.455 1.00 39.59 86 ALA A N 1
ATOM 637 C CA . ALA A 1 86 ? -2.544 34.719 7.495 1.00 39.59 86 ALA A CA 1
ATOM 638 C C . ALA A 1 86 ? -2.906 36.205 7.652 1.00 39.59 86 ALA A C 1
ATOM 640 O O . ALA A 1 86 ? -2.006 37.051 7.678 1.00 39.59 86 ALA A O 1
ATOM 641 N N . VAL A 1 87 ? -4.206 36.498 7.676 1.00 47.88 87 VAL A N 1
ATOM 642 C CA . VAL A 1 87 ? -4.738 37.693 8.345 1.00 47.88 87 VAL A CA 1
ATOM 643 C C . VAL A 1 87 ? -4.831 37.416 9.836 1.00 47.88 87 VAL A C 1
ATOM 645 O O . VAL A 1 87 ? -5.085 36.240 10.183 1.00 47.88 87 VAL A O 1
#

Nearest PDB structures (foldseek):
  2od0-assembly1_B  TM=6.924E-01  e=2.799E-03  Vibrio parahaemolyticus RIMD 2210633
  2i8d-assembly1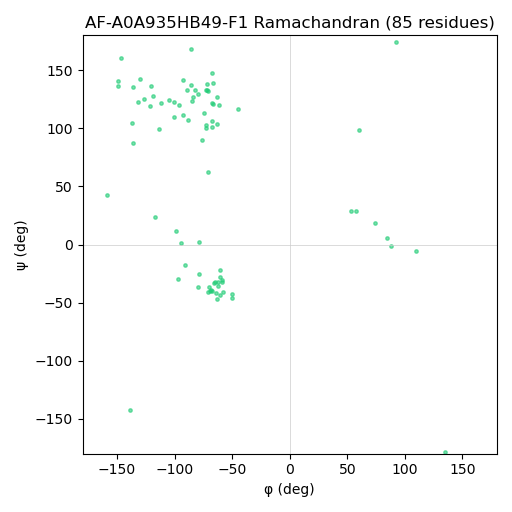_B  TM=6.003E-01  e=1.201E-01  Lacticaseibacillus casei
  2fki-assembly1_A  TM=5.543E-01  e=3.097E+00  Escherichia coli
  2oc6-assembly2_B  TM=5.890E-01  e=5.156E+00  Bacillus subtilis

Sequence (87 aa):
MASIPAPFADYCCELLDSVGPCVPKRMFGGYGISTGGLTLAIVADLGDGEKLWLKASTTTRAQWEAAGCARFTYTSAKRSKPGWRAV